Protein AF-A0A806T454-F1 (afdb_monomer)

Radius of gyration: 27.37 Å; Cα contacts (8 Å, |Δi|>4): 82; chains: 1; bounding box: 56×27×70 Å

Mean predicted aligned error: 12.12 Å

Solvent-accessible surface area (backbone atoms only — not comparable to full-atom values): 8550 Å² total; per-residue (Å²): 132,81,77,80,77,39,77,66,51,51,33,28,52,44,49,49,44,27,72,76,70,67,45,84,64,53,71,70,38,51,54,47,33,73,76,74,44,83,68,61,53,71,60,51,53,53,52,51,52,54,50,53,56,47,49,56,49,47,52,53,49,52,51,51,46,53,54,50,51,50,50,51,52,22,52,53,40,48,52,49,48,29,65,74,68,74,41,57,67,71,59,51,48,50,51,50,23,55,54,42,71,74,41,55,77,69,52,33,53,56,48,49,51,49,41,31,73,75,45,46,48,51,68,71,57,48,24,65,36,70,74,43,91,68,72,62,74,87,72,52,73,99,79,62,87,76,72,132

Organism: NCBI:txid1381124

Foldseek 3Di:
DPPLDDLLNLLLVQLVCCVPPVDDHDPSSVVVCVVPNRDDNVVSVVVVVVVVVVVVVVVVVVVVVVVVVLVVQLVVLLVVCCVVVVDDSVVVLVVLLVVLVPDDPVRNLVSLVCCCPVRVDDQVSSCSSPVHRDDVVSNPDPPDPPPD

pLDDT: mean 81.79, std 14.03, range [31.16, 96.31]

Sequence (148 aa):
MANLLTSYLLAAIDWDEYKRNGRELSPSTVDWIKQNGKPNIEFELKVLQKAVEREEKLERLESKRKVQDLKIAFERKQAKLIRQRKKSWIVLMREFRNKYASLDPGGQEAYLHMLRDKYSFPLKSLESVAGKKLNGEDYENDQTEVLP

Secondary structure (DSSP, 8-state):
------HHHHHHHHHHHHHHH-PPPPHHHHHHHHHH-S--HHHHHHHHHHHHHHHHHHHHHHHHHHHHHHHHHHHHHHHHHHHHHT--HHHHHHHHHHHHHTS-HHHHHHHHHHHHHHH---HHHHHHHHTS---SGGGS-S------

Structure (mmCIF, N/CA/C/O backbone):
data_AF-A0A806T454-F1
#
_entry.id   AF-A0A806T454-F1
#
loop_
_atom_site.group_PDB
_atom_site.id
_atom_site.type_symbol
_atom_site.label_atom_id
_atom_site.label_alt_id
_atom_site.label_comp_id
_atom_site.label_asym_id
_atom_site.label_entity_id
_atom_site.label_seq_id
_atom_site.pdbx_PDB_ins_code
_atom_site.Cartn_x
_atom_site.Cartn_y
_atom_site.Cartn_z
_atom_site.occupancy
_atom_site.B_iso_or_equiv
_atom_site.auth_seq_id
_atom_site.auth_comp_id
_atom_site.auth_asym_id
_atom_site.auth_atom_id
_atom_site.pdbx_PDB_model_num
ATOM 1 N N . MET A 1 1 ? -18.683 2.282 10.153 1.00 38.00 1 MET A N 1
ATOM 2 C CA . MET A 1 1 ? -18.259 2.322 11.567 1.00 38.00 1 MET A CA 1
ATOM 3 C C . MET A 1 1 ? -19.334 1.652 12.398 1.00 38.00 1 MET A C 1
ATOM 5 O O . MET A 1 1 ? -20.479 2.086 12.340 1.00 38.00 1 MET A O 1
ATOM 9 N N . ALA A 1 2 ? -19.012 0.549 13.075 1.00 47.47 2 ALA A N 1
ATOM 10 C CA . ALA A 1 2 ? -19.932 -0.042 14.040 1.00 47.47 2 ALA A CA 1
ATOM 11 C C . ALA A 1 2 ? -19.980 0.880 15.264 1.00 47.47 2 ALA A C 1
ATOM 13 O O . ALA A 1 2 ? -18.937 1.307 15.751 1.00 47.47 2 ALA A O 1
ATOM 14 N N . ASN A 1 3 ? -21.176 1.237 15.725 1.00 50.94 3 ASN A N 1
ATOM 15 C CA . ASN A 1 3 ? -21.320 2.083 16.901 1.00 50.94 3 ASN A CA 1
ATOM 16 C C . ASN A 1 3 ? -20.938 1.248 18.136 1.00 50.94 3 ASN A C 1
ATOM 18 O O . ASN A 1 3 ? -21.724 0.422 18.596 1.00 50.94 3 ASN A O 1
ATOM 22 N N . LEU A 1 4 ? -19.696 1.397 18.608 1.00 55.03 4 LEU A N 1
ATOM 23 C CA . LEU A 1 4 ? -19.130 0.612 19.716 1.00 55.03 4 LEU A CA 1
ATOM 24 C C . LEU A 1 4 ? -19.815 0.919 21.060 1.00 55.03 4 LEU A C 1
ATOM 26 O O . LEU A 1 4 ? -19.790 0.093 21.969 1.00 55.03 4 LEU A O 1
ATOM 30 N N . LEU A 1 5 ? -20.478 2.074 21.175 1.00 62.28 5 LEU A N 1
ATOM 31 C CA . LEU A 1 5 ? -21.260 2.479 22.345 1.00 62.28 5 LEU A CA 1
ATOM 32 C C . LEU A 1 5 ? -22.691 1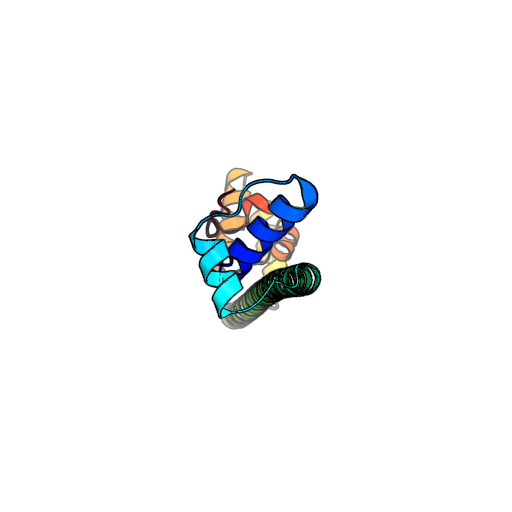.944 22.251 1.00 62.28 5 LEU A C 1
ATOM 34 O O . LEU A 1 5 ? -23.644 2.670 21.971 1.00 62.28 5 LEU A O 1
ATOM 38 N N . THR A 1 6 ? -22.844 0.641 22.474 1.00 71.56 6 THR A N 1
ATOM 39 C CA . THR A 1 6 ? -24.175 0.053 22.664 1.00 71.56 6 THR A CA 1
ATOM 40 C C . THR A 1 6 ? -24.789 0.539 23.980 1.00 71.56 6 THR A C 1
ATOM 42 O O . THR A 1 6 ? -24.077 0.900 24.917 1.00 71.56 6 THR A O 1
ATOM 45 N N . SER A 1 7 ? -26.121 0.512 24.085 1.00 70.69 7 SER A N 1
ATOM 46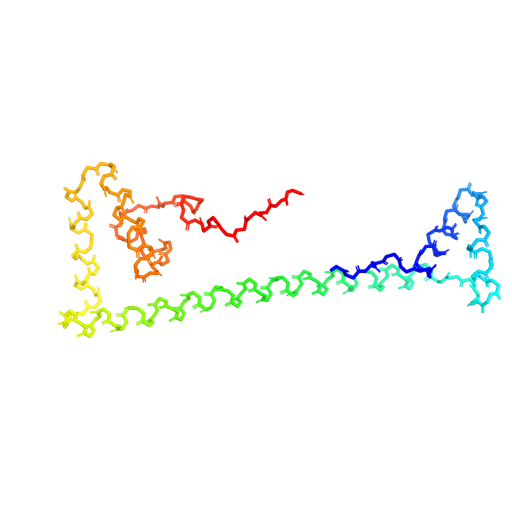 C CA . SER A 1 7 ? -26.855 0.871 25.312 1.00 70.69 7 SER A CA 1
ATOM 47 C C . SER A 1 7 ? -26.358 0.096 26.540 1.00 70.69 7 SER A C 1
ATOM 49 O O . SER A 1 7 ? -26.321 0.628 27.644 1.00 70.69 7 SER A O 1
ATOM 51 N N . TYR A 1 8 ? -25.918 -1.145 26.322 1.00 73.75 8 TYR A N 1
ATOM 52 C CA . TYR A 1 8 ? -25.298 -2.002 27.329 1.00 73.75 8 TYR A CA 1
ATOM 53 C C . TYR A 1 8 ? -23.948 -1.439 27.806 1.00 73.75 8 TYR A C 1
ATOM 55 O O . TYR A 1 8 ? -23.674 -1.377 29.002 1.00 73.75 8 TYR A O 1
ATOM 63 N N . LEU A 1 9 ? -23.090 -1.022 26.873 1.00 75.56 9 LEU A N 1
ATOM 64 C CA . LEU A 1 9 ? -21.737 -0.544 27.161 1.00 75.56 9 LEU A CA 1
ATOM 65 C C . LEU A 1 9 ? -21.750 0.810 27.879 1.00 75.56 9 LEU A C 1
ATOM 67 O O . LEU A 1 9 ? -20.961 1.033 28.793 1.00 75.56 9 LEU A O 1
ATOM 71 N N . LEU A 1 10 ? -22.713 1.665 27.529 1.00 78.81 10 LEU A N 1
ATO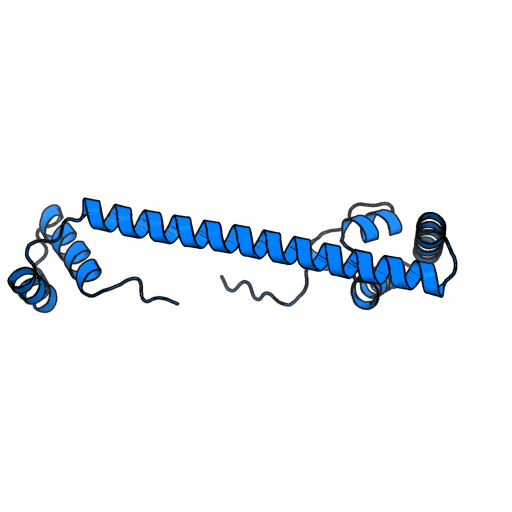M 72 C CA . LEU A 1 10 ? -23.018 2.897 28.259 1.00 78.81 10 LEU A CA 1
ATOM 73 C C . LEU A 1 10 ? -23.450 2.604 29.703 1.00 78.81 10 LEU A C 1
ATOM 75 O O . LEU A 1 10 ? -22.909 3.196 30.633 1.00 78.81 10 LEU A O 1
ATOM 79 N N . ALA A 1 11 ? -24.341 1.628 29.907 1.00 82.31 11 ALA A N 1
ATOM 80 C CA . ALA A 1 11 ? -24.754 1.211 31.245 1.00 82.31 11 ALA A CA 1
ATOM 81 C C . ALA A 1 11 ? -23.596 0.611 32.067 1.00 82.31 11 ALA A C 1
ATOM 83 O O . ALA A 1 11 ? -23.545 0.794 33.283 1.00 82.31 11 ALA A O 1
ATOM 84 N N . ALA A 1 12 ? -22.650 -0.083 31.423 1.00 83.12 12 ALA A N 1
ATOM 85 C CA . ALA A 1 12 ? -21.447 -0.605 32.071 1.00 83.12 12 ALA A CA 1
ATOM 86 C C . ALA A 1 12 ? -20.478 0.507 32.512 1.00 83.12 12 ALA A C 1
ATOM 88 O O . ALA A 1 12 ? -19.942 0.423 33.617 1.00 83.12 12 ALA A O 1
ATOM 89 N N . ILE A 1 13 ? -20.289 1.547 31.690 1.00 82.38 13 ILE A N 1
ATOM 90 C CA . ILE A 1 13 ? -19.468 2.725 32.021 1.00 82.38 13 ILE A CA 1
ATOM 91 C C . ILE A 1 13 ? -20.090 3.502 33.187 1.00 82.38 13 ILE A C 1
ATOM 93 O O . ILE A 1 13 ? -19.418 3.731 34.192 1.00 82.38 13 ILE A O 1
ATOM 97 N N . ASP A 1 14 ? -21.383 3.829 33.100 1.00 85.00 14 ASP A N 1
ATOM 98 C CA . ASP A 1 14 ? -22.116 4.526 34.165 1.00 85.00 14 ASP A CA 1
ATOM 99 C C . ASP A 1 14 ? -22.070 3.735 35.487 1.00 85.00 14 ASP A C 1
ATOM 101 O O . ASP A 1 14 ? -21.875 4.301 36.564 1.00 85.00 14 ASP A O 1
ATOM 105 N N . TRP A 1 15 ? -22.212 2.405 35.424 1.00 85.25 15 TRP A N 1
ATOM 106 C CA . TRP A 1 15 ? -22.134 1.534 36.599 1.00 85.25 15 TRP A CA 1
ATOM 107 C C . TRP A 1 15 ? -20.735 1.493 37.232 1.00 85.25 15 TRP A C 1
ATOM 109 O O . TRP A 1 15 ? -20.627 1.471 38.462 1.00 85.25 15 TRP A O 1
ATOM 119 N N . ASP A 1 16 ? -19.668 1.500 36.428 1.00 84.56 16 ASP A N 1
ATOM 120 C CA . ASP A 1 16 ? -18.285 1.592 36.917 1.00 84.56 16 ASP A CA 1
ATOM 121 C C . ASP A 1 16 ? -18.010 2.963 37.559 1.00 84.56 16 ASP A C 1
ATOM 123 O O . ASP A 1 16 ? -17.435 3.027 38.648 1.00 84.56 16 ASP A O 1
ATOM 127 N N . GLU A 1 17 ? -18.494 4.057 36.957 1.00 84.31 17 GLU A N 1
ATOM 128 C CA . GLU A 1 17 ? -18.386 5.403 37.533 1.00 84.31 17 GLU A CA 1
ATOM 129 C C . GLU A 1 17 ? -19.143 5.529 38.860 1.00 84.31 17 GLU A C 1
ATOM 131 O O . GLU A 1 17 ? -18.600 6.071 39.827 1.00 84.31 17 GLU A O 1
ATOM 136 N N . TYR A 1 18 ? -20.360 4.988 38.948 1.00 85.81 18 TYR A N 1
ATOM 137 C CA . TYR A 1 18 ? -21.111 4.926 40.204 1.00 85.81 18 TYR A CA 1
ATOM 138 C C . TYR A 1 18 ? -20.346 4.137 41.273 1.00 85.81 18 TYR A C 1
ATOM 140 O O . TYR A 1 18 ? -20.220 4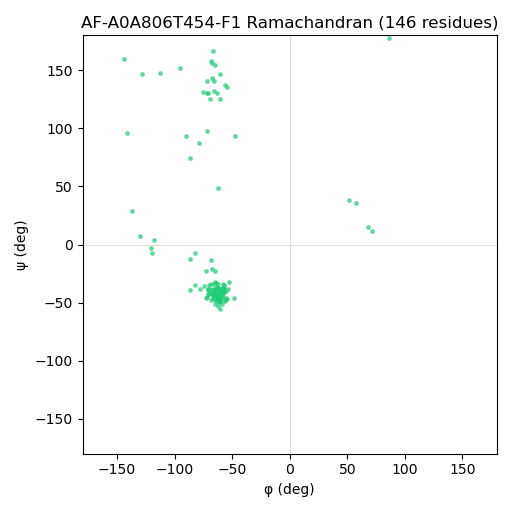.586 42.411 1.00 85.81 18 TYR A O 1
ATOM 148 N N . LYS A 1 19 ? -19.772 2.983 40.910 1.00 85.81 19 LYS A N 1
ATOM 149 C CA . LYS A 1 19 ? -18.991 2.131 41.822 1.00 85.81 19 LYS A CA 1
ATOM 150 C C . LYS A 1 19 ? -17.726 2.805 42.352 1.00 85.81 19 LYS A C 1
ATOM 152 O O . LYS A 1 19 ? -17.400 2.615 43.521 1.00 85.81 19 LYS A O 1
ATOM 157 N N . ARG A 1 20 ? -16.997 3.531 41.502 1.00 84.19 20 ARG A N 1
ATOM 158 C CA . ARG A 1 20 ? -15.700 4.137 41.852 1.00 84.19 20 ARG A CA 1
ATOM 159 C C . ARG A 1 20 ? -15.838 5.509 42.494 1.00 84.19 20 ARG A C 1
ATOM 161 O O . ARG A 1 20 ? -15.105 5.817 43.426 1.00 84.19 20 ARG A O 1
ATOM 168 N N . ASN A 1 21 ? -16.772 6.313 41.992 1.00 87.38 21 ASN A N 1
ATOM 169 C CA . ASN A 1 21 ? -16.852 7.742 42.287 1.00 87.38 21 ASN A CA 1
ATOM 170 C C . ASN A 1 21 ? -18.182 8.147 42.939 1.00 87.38 21 ASN A C 1
ATOM 172 O O . ASN A 1 21 ? -18.360 9.319 43.259 1.00 87.38 21 ASN A O 1
ATOM 176 N N . GLY A 1 22 ? -19.131 7.219 43.114 1.00 84.69 22 GLY A N 1
ATOM 177 C CA . GLY A 1 22 ? -20.437 7.502 43.717 1.00 84.69 22 GLY A CA 1
ATOM 178 C C . GLY A 1 22 ? -21.346 8.398 42.871 1.00 84.69 22 GLY A C 1
ATOM 179 O O . GLY A 1 22 ? -22.315 8.938 43.397 1.00 84.69 22 GLY A O 1
ATOM 180 N N . ARG A 1 23 ? -21.040 8.586 41.580 1.00 84.50 23 ARG A N 1
ATOM 181 C CA . ARG A 1 23 ? -21.849 9.404 40.663 1.00 84.50 23 ARG A CA 1
ATOM 182 C C . ARG A 1 23 ? -23.220 8.790 40.431 1.00 84.50 23 ARG A C 1
ATOM 184 O O . ARG A 1 23 ? -23.298 7.615 40.100 1.00 84.50 23 ARG A O 1
ATOM 191 N N . GLU A 1 24 ? -24.279 9.589 40.541 1.00 88.06 24 GLU A N 1
ATOM 192 C CA . GLU A 1 24 ? -25.635 9.126 40.237 1.00 88.06 24 GLU A CA 1
ATOM 193 C C . GLU A 1 24 ? -25.740 8.536 38.827 1.00 88.06 24 GLU A C 1
ATOM 195 O O . GLU A 1 24 ? -25.235 9.094 37.852 1.00 88.06 24 GLU A O 1
ATOM 200 N N . LEU A 1 25 ? -26.421 7.394 38.740 1.00 86.94 25 LEU A N 1
ATOM 201 C CA . LEU A 1 25 ? -26.684 6.714 37.479 1.00 86.94 25 LEU A CA 1
ATOM 202 C C . LEU A 1 25 ? -27.725 7.486 36.674 1.00 86.94 25 LEU A C 1
ATOM 204 O O . LEU A 1 25 ? -28.736 7.936 37.217 1.00 86.94 25 LEU A O 1
ATOM 208 N N . SER A 1 26 ? -27.522 7.559 35.360 1.00 86.44 26 SER A N 1
ATOM 209 C CA . SER A 1 26 ? -28.527 8.119 34.461 1.00 86.44 26 SER A CA 1
ATOM 210 C C . SER A 1 26 ? -29.839 7.309 34.524 1.00 86.44 26 SER A C 1
ATOM 212 O O . SER A 1 26 ? -29.797 6.082 34.686 1.00 86.44 26 SER A O 1
ATOM 214 N N . PRO A 1 27 ? -31.020 7.942 34.354 1.00 86.50 27 PRO A N 1
ATOM 215 C CA . PRO A 1 27 ? -32.303 7.232 34.344 1.00 86.50 27 PRO A CA 1
ATOM 216 C C . PRO A 1 27 ? -32.342 6.082 33.328 1.00 86.50 27 PRO A C 1
ATOM 218 O O . PRO A 1 27 ? -32.823 4.994 33.636 1.00 86.50 27 PRO A O 1
ATOM 221 N N . SER A 1 28 ? -31.735 6.284 32.155 1.00 83.88 28 SER A N 1
ATOM 222 C CA . SER A 1 28 ? -31.572 5.256 31.124 1.00 83.88 28 SER A CA 1
ATOM 223 C C . SER A 1 28 ? -30.766 4.049 31.603 1.00 83.88 28 SER A C 1
ATOM 225 O O . SER A 1 28 ? -31.148 2.914 31.325 1.00 83.88 28 SER A O 1
ATOM 227 N N . THR A 1 29 ? -29.680 4.266 32.347 1.00 84.19 29 THR A N 1
ATOM 228 C CA . THR A 1 29 ? -28.862 3.181 32.904 1.00 84.19 29 THR A CA 1
ATOM 229 C C . THR A 1 29 ? -29.597 2.451 34.024 1.00 84.19 29 THR A C 1
ATOM 231 O O . THR A 1 29 ? -29.534 1.225 34.107 1.00 84.19 29 THR A O 1
ATOM 234 N N . VAL A 1 30 ? -30.350 3.172 34.859 1.00 86.56 30 VAL A N 1
ATOM 235 C CA . VAL A 1 30 ? -31.184 2.567 35.909 1.00 86.56 30 VAL A CA 1
ATOM 236 C C . VAL A 1 30 ? -32.246 1.649 35.307 1.00 86.56 30 VAL A C 1
ATOM 238 O O . VAL A 1 30 ? -32.394 0.507 35.749 1.00 86.56 30 VAL A O 1
ATOM 241 N N . ASP A 1 31 ? -32.972 2.120 34.297 1.00 88.56 31 ASP A N 1
ATOM 242 C CA . ASP A 1 31 ? -34.009 1.330 33.631 1.00 88.56 31 ASP A CA 1
ATOM 243 C C . ASP A 1 31 ? -33.417 0.125 32.900 1.00 88.56 31 ASP A C 1
ATOM 245 O O . ASP A 1 31 ? -33.961 -0.980 32.972 1.00 88.56 31 ASP A O 1
ATOM 249 N N . TRP A 1 32 ? -32.247 0.300 32.289 1.00 86.06 32 TRP A N 1
ATOM 250 C CA . TRP A 1 32 ? -31.523 -0.789 31.655 1.00 86.06 32 TRP A CA 1
ATOM 251 C C . TRP A 1 32 ? -31.088 -1.868 32.664 1.00 86.06 32 TRP A C 1
ATOM 253 O O . TRP A 1 32 ? -31.335 -3.054 32.427 1.00 86.06 32 TRP A O 1
ATOM 263 N N . ILE A 1 33 ? -30.525 -1.482 33.820 1.00 86.31 33 ILE A N 1
ATOM 264 C CA . ILE A 1 33 ? -30.123 -2.409 34.898 1.00 86.31 33 ILE A CA 1
ATOM 265 C C . ILE A 1 33 ? -31.333 -3.147 35.478 1.00 86.31 33 ILE A C 1
ATOM 267 O O . ILE A 1 33 ? -31.235 -4.331 35.796 1.00 86.31 33 ILE A O 1
ATOM 271 N N . LYS A 1 34 ? -32.487 -2.484 35.614 1.00 89.06 34 LYS A N 1
ATOM 272 C CA . LYS A 1 34 ? -33.721 -3.141 36.076 1.00 89.06 34 LYS A CA 1
ATOM 273 C C . LYS A 1 34 ? -34.174 -4.246 35.125 1.00 89.06 34 LYS A C 1
ATOM 275 O O . LYS A 1 34 ? -34.677 -5.265 35.585 1.00 89.06 34 LYS A O 1
ATOM 280 N N . GLN A 1 35 ? -34.005 -4.042 33.821 1.00 87.00 35 GLN A N 1
ATOM 281 C CA . GLN A 1 35 ? -34.430 -4.996 32.796 1.00 87.00 35 GLN A CA 1
ATOM 282 C C . GLN A 1 35 ? -33.418 -6.129 32.573 1.00 87.00 35 GLN A C 1
ATOM 284 O O . GLN A 1 35 ? -33.824 -7.253 32.297 1.00 87.00 35 GLN A O 1
ATOM 289 N N . ASN A 1 36 ? -32.116 -5.849 32.694 1.00 85.00 36 ASN A N 1
ATOM 290 C CA . ASN A 1 36 ? -31.046 -6.756 32.249 1.00 85.00 36 ASN A CA 1
ATOM 291 C C . ASN A 1 36 ? -30.102 -7.216 33.374 1.00 85.00 36 ASN A C 1
ATOM 293 O O . ASN A 1 36 ? -29.269 -8.096 33.164 1.00 85.00 36 ASN A O 1
ATOM 297 N N . GLY A 1 37 ? -30.228 -6.652 34.577 1.00 85.00 37 GLY A N 1
ATOM 298 C CA . GLY A 1 37 ? -29.313 -6.883 35.693 1.00 85.00 37 GLY A CA 1
ATOM 299 C C . GLY A 1 37 ? -28.086 -5.963 35.678 1.00 85.00 37 GLY A C 1
ATOM 300 O O . GLY A 1 37 ? -27.900 -5.127 34.797 1.00 85.00 37 GLY A O 1
ATOM 301 N N . LYS A 1 38 ? -27.238 -6.091 36.708 1.00 86.56 38 LYS A N 1
ATOM 302 C CA . LYS A 1 38 ? -26.006 -5.295 36.836 1.00 86.56 38 LYS A CA 1
ATOM 303 C C . LYS A 1 38 ? -24.976 -5.750 35.791 1.00 86.56 38 LYS A C 1
ATOM 305 O O . LYS A 1 38 ? -24.692 -6.948 35.741 1.00 86.56 38 LYS A O 1
ATOM 310 N N . PRO A 1 39 ? -24.375 -4.832 35.018 1.00 81.56 39 PRO A N 1
ATOM 311 C CA . PRO A 1 39 ? -23.410 -5.196 33.988 1.00 81.56 39 PRO A CA 1
ATOM 312 C C . PRO A 1 39 ? -22.114 -5.754 34.596 1.00 81.56 39 PRO A C 1
ATOM 314 O O . PRO A 1 39 ? -21.635 -5.283 35.633 1.00 81.56 39 PRO A O 1
ATOM 317 N N . ASN A 1 40 ? -21.529 -6.754 33.929 1.00 82.44 40 ASN A N 1
ATOM 318 C CA . ASN A 1 40 ? -20.210 -7.292 34.268 1.00 82.44 40 ASN A CA 1
ATOM 319 C C . ASN A 1 40 ? -19.118 -6.534 33.499 1.00 82.44 40 ASN A C 1
ATOM 321 O O . ASN A 1 40 ? -18.773 -6.885 32.373 1.00 82.44 40 ASN A O 1
ATOM 325 N N . ILE A 1 41 ? -18.565 -5.504 34.136 1.00 75.75 41 ILE A N 1
ATOM 326 C CA . ILE A 1 41 ? -17.595 -4.579 33.533 1.00 75.75 41 ILE A CA 1
ATOM 327 C C . ILE A 1 41 ? -16.336 -5.302 33.017 1.00 75.75 41 ILE A C 1
ATOM 329 O O . ILE A 1 41 ? -15.838 -4.971 31.942 1.00 75.75 41 ILE A O 1
ATOM 333 N N . GLU A 1 42 ? -15.833 -6.317 33.730 1.00 75.94 42 GLU A N 1
ATOM 334 C CA . GLU A 1 42 ? -14.643 -7.077 33.309 1.00 75.94 42 GLU A CA 1
ATOM 335 C C . GLU A 1 42 ? -14.886 -7.859 32.015 1.00 75.94 42 GLU A C 1
ATOM 337 O O . GLU A 1 42 ? -14.017 -7.933 31.141 1.00 75.94 42 GLU A O 1
ATOM 342 N N . PHE A 1 43 ? -16.080 -8.438 31.881 1.00 76.94 43 PHE A N 1
ATOM 343 C CA . PHE A 1 43 ? -16.472 -9.139 30.666 1.00 76.94 43 PHE A CA 1
ATOM 344 C C . PHE A 1 43 ? -16.574 -8.170 29.479 1.00 76.94 43 PHE A C 1
ATOM 346 O O . PHE A 1 43 ? -16.030 -8.467 28.415 1.00 76.94 43 PHE A O 1
ATOM 353 N N . GLU A 1 44 ? -17.174 -6.993 29.669 1.00 71.69 44 GLU A N 1
ATOM 354 C CA . GLU A 1 44 ? -17.322 -5.995 28.599 1.00 71.69 44 GLU A CA 1
ATOM 355 C C . GLU A 1 44 ? -15.988 -5.416 28.130 1.00 71.69 44 GLU A C 1
ATOM 357 O O . GLU A 1 44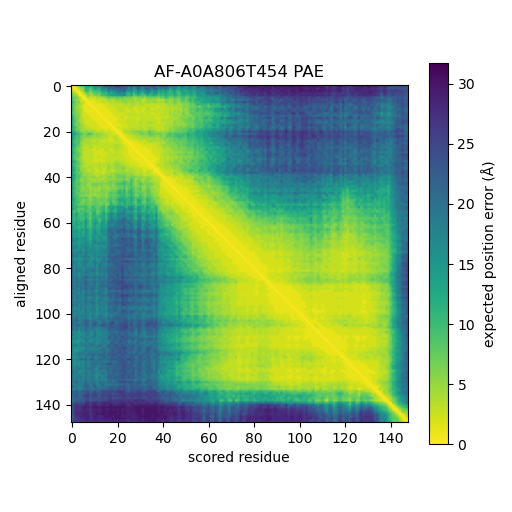 ? -15.738 -5.317 26.926 1.00 71.69 44 GLU A O 1
ATOM 362 N N . LEU A 1 45 ? -15.081 -5.110 29.062 1.00 76.06 45 LEU A N 1
ATOM 363 C CA . LEU A 1 45 ? -13.723 -4.682 28.722 1.00 76.06 45 LEU A CA 1
ATOM 364 C C . LEU A 1 45 ? -13.013 -5.730 27.858 1.00 76.06 45 LEU A C 1
ATOM 366 O O . LEU A 1 45 ? -12.361 -5.388 26.872 1.00 76.06 45 LEU A O 1
ATOM 370 N N . LYS A 1 46 ? -13.190 -7.018 28.172 1.00 79.94 46 LYS A N 1
ATOM 371 C CA . LYS A 1 46 ? -12.617 -8.119 27.390 1.00 79.94 46 LYS A CA 1
ATOM 372 C C . LYS A 1 46 ? -13.248 -8.250 26.000 1.00 79.94 46 LYS A C 1
ATOM 374 O O . LYS A 1 46 ? -12.559 -8.639 25.055 1.00 79.94 46 LYS A O 1
ATOM 379 N N . VAL A 1 47 ? -14.542 -7.957 25.853 1.00 78.38 47 VAL A N 1
ATOM 380 C CA . VAL A 1 47 ? -15.225 -7.927 24.547 1.00 78.38 47 VAL A CA 1
ATOM 381 C C . VAL A 1 47 ? -14.685 -6.784 23.687 1.00 78.38 47 VAL A C 1
ATOM 383 O O . VAL A 1 47 ? -14.340 -7.025 22.530 1.00 78.38 47 VAL A O 1
ATOM 386 N N . LEU A 1 48 ? -14.534 -5.585 24.257 1.00 76.31 48 LEU A N 1
ATOM 387 C CA . LEU A 1 48 ? -13.941 -4.434 23.572 1.00 76.31 48 LEU A CA 1
ATOM 388 C C . LEU A 1 48 ? -12.494 -4.692 23.147 1.00 76.31 48 LEU A C 1
ATOM 390 O O . LEU A 1 48 ? -12.161 -4.482 21.986 1.00 76.31 48 LEU A O 1
ATOM 394 N N . GLN A 1 49 ? -11.654 -5.213 24.046 1.00 77.38 49 GLN A N 1
ATOM 395 C CA . GLN A 1 49 ? -10.269 -5.576 23.726 1.00 77.38 49 GLN A CA 1
ATOM 396 C C . GLN A 1 49 ? -10.208 -6.538 22.537 1.00 77.38 49 GLN A C 1
ATOM 398 O O . GLN A 1 49 ? -9.487 -6.296 21.575 1.00 77.38 49 GLN A O 1
ATOM 403 N N . LYS A 1 50 ? -11.037 -7.588 22.546 1.00 81.88 50 LYS A N 1
ATOM 404 C CA . LYS A 1 50 ? -11.113 -8.535 21.426 1.00 81.88 50 LYS A CA 1
ATOM 405 C C . LYS A 1 50 ? -11.632 -7.905 20.135 1.00 81.88 50 LYS A C 1
ATOM 407 O O . LYS A 1 50 ? -11.270 -8.381 19.060 1.00 81.88 50 LYS A O 1
ATOM 412 N N . ALA A 1 51 ? -12.520 -6.915 20.211 1.00 76.25 51 ALA A N 1
ATOM 413 C CA . ALA A 1 51 ? -13.008 -6.198 19.037 1.00 76.25 51 ALA A CA 1
ATOM 414 C C . ALA A 1 51 ? -11.888 -5.349 18.415 1.00 76.25 51 ALA A C 1
ATOM 416 O O . ALA A 1 51 ? -11.629 -5.495 17.224 1.00 76.25 51 ALA A O 1
ATOM 417 N N . VAL A 1 52 ? -11.158 -4.585 19.233 1.00 77.50 52 VAL A N 1
ATOM 418 C CA . VAL A 1 52 ? -9.993 -3.795 18.800 1.00 77.50 52 VAL A CA 1
ATOM 419 C C . VAL A 1 52 ? -8.903 -4.696 18.214 1.00 77.50 52 VAL A C 1
ATOM 421 O O . VAL A 1 52 ? -8.460 -4.480 17.091 1.00 77.50 52 VAL A O 1
ATOM 424 N N . GLU A 1 53 ? -8.537 -5.784 18.900 1.00 81.00 53 GLU A N 1
ATOM 425 C CA . GLU A 1 53 ? -7.562 -6.762 18.390 1.00 81.00 53 GLU A CA 1
ATOM 426 C C . GLU A 1 53 ? -7.976 -7.353 17.031 1.00 81.00 53 GLU A C 1
ATOM 428 O O . GLU A 1 53 ? -7.133 -7.647 16.177 1.00 81.00 53 GLU A O 1
ATOM 433 N N . ARG A 1 54 ? -9.281 -7.569 16.819 1.00 78.00 54 ARG A N 1
ATOM 434 C CA . ARG A 1 54 ? -9.814 -8.045 15.537 1.00 78.00 54 ARG A CA 1
ATOM 435 C C . ARG A 1 54 ? -9.715 -6.977 14.458 1.00 78.00 54 ARG A C 1
ATOM 437 O O . ARG A 1 54 ? -9.335 -7.335 13.347 1.00 78.00 54 ARG A O 1
ATOM 444 N N . GLU A 1 55 ? -10.038 -5.725 14.762 1.00 78.00 55 GLU A N 1
ATOM 445 C CA . GLU A 1 55 ? -9.910 -4.607 13.823 1.00 78.00 55 GLU A CA 1
ATOM 446 C C . GLU A 1 55 ? -8.454 -4.402 13.401 1.00 78.00 55 GLU A C 1
ATOM 448 O O . GLU A 1 55 ? -8.168 -4.446 12.206 1.00 78.00 55 GLU A O 1
ATOM 453 N N . GLU A 1 56 ? -7.510 -4.348 14.345 1.00 81.31 56 GLU A N 1
ATOM 454 C CA . GLU A 1 56 ? -6.077 -4.269 14.027 1.00 81.31 56 GLU A CA 1
ATOM 455 C C . GLU A 1 56 ? -5.616 -5.452 13.164 1.00 81.31 56 GLU A C 1
ATOM 457 O O . GLU A 1 56 ? -4.820 -5.322 12.228 1.00 81.31 56 GLU A O 1
ATOM 462 N N . LYS A 1 57 ? -6.099 -6.662 13.473 1.00 82.56 57 LYS A N 1
ATOM 463 C CA . LYS A 1 57 ? -5.769 -7.853 12.687 1.00 82.56 57 LYS A CA 1
ATOM 464 C C . LYS A 1 57 ? -6.342 -7.767 11.273 1.00 82.56 57 LYS A C 1
ATOM 466 O O . LYS A 1 57 ? -5.659 -8.193 10.340 1.00 82.56 57 LYS A O 1
ATOM 471 N N . LEU A 1 58 ? -7.561 -7.254 11.110 1.00 80.56 58 LEU A N 1
ATOM 472 C CA . LEU A 1 58 ? -8.181 -7.028 9.805 1.00 80.56 58 LEU A CA 1
ATOM 473 C C . LEU A 1 58 ? -7.393 -5.991 9.007 1.00 80.56 58 LEU A C 1
ATOM 475 O O . LEU A 1 58 ? -7.005 -6.287 7.881 1.00 80.56 58 LEU A O 1
ATOM 479 N N . GLU A 1 59 ? -7.044 -4.859 9.608 1.00 78.31 59 GLU A N 1
ATOM 480 C CA . GLU A 1 59 ? -6.239 -3.812 8.975 1.00 78.31 59 GLU A CA 1
ATOM 481 C C . GLU A 1 59 ? -4.876 -4.347 8.501 1.00 78.31 59 GLU A C 1
ATOM 483 O O . GLU A 1 59 ? -4.456 -4.133 7.357 1.00 78.31 59 GLU A O 1
ATOM 488 N N . ARG A 1 60 ? -4.196 -5.144 9.337 1.00 81.25 60 ARG A N 1
ATOM 489 C CA . ARG A 1 60 ? -2.942 -5.819 8.957 1.00 81.25 60 ARG A CA 1
ATOM 490 C C . ARG A 1 60 ? -3.137 -6.789 7.791 1.00 81.25 60 ARG A C 1
ATOM 492 O O . ARG A 1 60 ? -2.245 -6.920 6.949 1.00 81.25 60 ARG A O 1
ATOM 499 N N . LEU A 1 61 ? -4.255 -7.512 7.744 1.00 81.44 61 LEU A N 1
ATOM 500 C CA . LEU A 1 61 ? -4.563 -8.444 6.655 1.00 81.44 61 LEU A CA 1
ATOM 501 C C . LEU A 1 61 ? -4.899 -7.709 5.357 1.00 81.44 61 LEU A C 1
ATOM 503 O O . LEU A 1 61 ? -4.403 -8.104 4.303 1.00 81.44 61 LEU A O 1
ATOM 507 N N . GLU A 1 62 ? -5.677 -6.634 5.422 1.00 81.19 62 GLU A N 1
ATOM 508 C CA . GLU A 1 62 ? -5.976 -5.778 4.274 1.00 81.19 62 GLU A CA 1
ATOM 509 C C . GLU A 1 62 ? -4.710 -5.132 3.719 1.00 81.19 62 GLU A C 1
ATOM 511 O O . GLU A 1 62 ? -4.478 -5.171 2.511 1.00 81.19 62 GLU A O 1
ATOM 516 N N . SER A 1 63 ? -3.832 -4.639 4.592 1.00 75.38 63 SER A N 1
ATOM 517 C CA . SER A 1 63 ? -2.527 -4.098 4.205 1.00 75.38 63 SER A CA 1
ATOM 518 C C . SER A 1 63 ? -1.672 -5.150 3.492 1.00 75.38 63 SER A C 1
ATOM 520 O O . SER A 1 63 ? -1.142 -4.904 2.407 1.00 75.38 63 SER A O 1
ATOM 522 N N . LYS A 1 64 ? -1.595 -6.373 4.038 1.00 80.19 64 LYS A N 1
ATOM 523 C CA . LYS A 1 64 ? -0.909 -7.500 3.381 1.00 80.19 64 LYS A CA 1
ATOM 524 C C . LYS A 1 64 ? -1.523 -7.840 2.024 1.00 80.19 64 LYS A C 1
ATOM 526 O O . LYS A 1 64 ? -0.782 -8.102 1.076 1.00 80.19 64 LYS A O 1
ATOM 531 N N . ARG A 1 65 ? -2.853 -7.818 1.919 1.00 80.44 65 ARG A N 1
ATOM 532 C CA . ARG A 1 65 ? -3.575 -8.079 0.670 1.00 80.44 65 ARG A CA 1
ATOM 533 C C . ARG A 1 65 ? -3.258 -7.022 -0.384 1.00 80.44 65 ARG A C 1
ATOM 535 O O . ARG A 1 65 ? -2.867 -7.387 -1.486 1.00 80.44 65 ARG A O 1
ATOM 542 N N . LYS A 1 66 ? -3.309 -5.735 -0.024 1.00 80.62 66 LYS A N 1
ATOM 543 C CA . LYS A 1 66 ? -2.928 -4.618 -0.907 1.00 80.62 66 LYS A CA 1
ATOM 544 C C . LYS A 1 66 ? -1.499 -4.782 -1.434 1.00 80.62 66 LYS A C 1
ATOM 546 O O . LYS A 1 66 ? -1.266 -4.663 -2.635 1.00 80.62 66 LYS A O 1
ATOM 551 N N . VAL A 1 67 ? -0.543 -5.125 -0.565 1.00 80.06 67 VAL A N 1
ATOM 552 C CA . VAL A 1 67 ? 0.853 -5.391 -0.967 1.00 80.06 67 VAL A CA 1
ATOM 553 C C . VAL A 1 67 ? 0.942 -6.559 -1.956 1.00 80.06 67 VAL A C 1
ATOM 555 O O . VAL A 1 67 ? 1.690 -6.492 -2.935 1.00 80.06 67 VAL A O 1
ATOM 558 N N . GLN A 1 68 ? 0.177 -7.628 -1.730 1.00 78.56 68 GLN A N 1
ATOM 559 C CA . GLN A 1 68 ? 0.144 -8.784 -2.622 1.00 78.56 68 GLN A CA 1
ATOM 560 C C . GLN A 1 68 ? -0.471 -8.446 -3.988 1.00 78.56 68 GLN A C 1
ATOM 562 O O . GLN A 1 68 ? 0.089 -8.831 -5.015 1.00 78.56 68 GLN A O 1
ATOM 567 N N . ASP A 1 69 ? -1.564 -7.688 -4.016 1.00 83.19 69 ASP A N 1
ATOM 568 C CA . ASP A 1 69 ? -2.221 -7.259 -5.253 1.00 83.19 69 ASP A CA 1
ATOM 569 C C . ASP A 1 69 ? -1.304 -6.359 -6.092 1.00 83.19 69 ASP A C 1
ATOM 571 O O . ASP A 1 69 ? -1.179 -6.556 -7.304 1.00 83.19 69 ASP A O 1
ATOM 575 N N . LEU A 1 70 ? -0.575 -5.438 -5.450 1.00 81.25 70 LEU A N 1
ATOM 576 C CA . LEU A 1 70 ? 0.442 -4.612 -6.110 1.00 81.25 70 LEU A CA 1
ATOM 577 C C . LEU A 1 70 ? 1.571 -5.458 -6.705 1.00 81.25 70 LEU A C 1
ATOM 579 O O . LEU A 1 70 ? 1.993 -5.217 -7.839 1.00 81.25 70 LEU A O 1
ATOM 583 N N . LYS A 1 71 ? 2.038 -6.479 -5.978 1.00 83.88 71 LYS A N 1
ATOM 584 C CA . LYS A 1 71 ? 3.052 -7.414 -6.483 1.00 83.88 71 LYS A CA 1
ATOM 585 C C . LY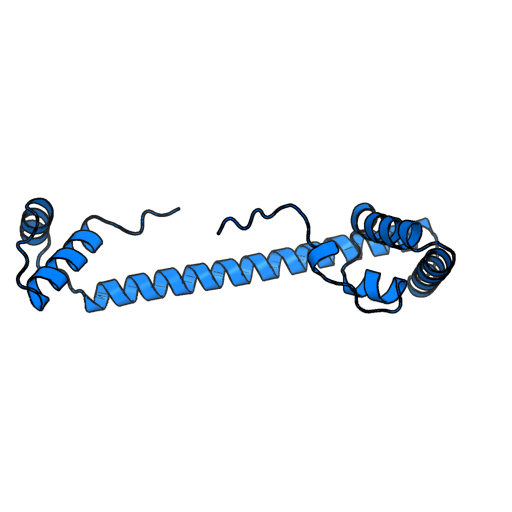S A 1 71 ? 2.553 -8.151 -7.728 1.00 83.88 71 LYS A C 1
ATOM 587 O O . LYS A 1 71 ? 3.257 -8.183 -8.735 1.00 83.88 71 LYS A O 1
ATOM 592 N N . ILE A 1 72 ? 1.333 -8.685 -7.690 1.00 85.31 72 ILE A N 1
ATOM 593 C CA . ILE A 1 72 ? 0.725 -9.392 -8.828 1.00 85.31 72 ILE A CA 1
ATOM 594 C C . ILE A 1 72 ? 0.553 -8.445 -10.024 1.00 85.31 72 ILE A C 1
ATOM 596 O O . ILE A 1 72 ? 0.838 -8.819 -11.166 1.00 85.31 72 ILE A O 1
ATOM 600 N N . ALA A 1 73 ? 0.101 -7.211 -9.790 1.00 85.62 73 ALA A N 1
ATOM 601 C CA . ALA A 1 73 ? -0.042 -6.204 -10.837 1.00 85.62 73 ALA A CA 1
ATOM 602 C C . ALA A 1 73 ? 1.307 -5.884 -11.500 1.00 85.62 73 ALA A C 1
ATOM 604 O O . ALA A 1 73 ? 1.398 -5.864 -12.733 1.00 85.62 73 ALA A O 1
ATOM 605 N N . PHE A 1 74 ? 2.360 -5.709 -10.699 1.00 86.62 74 PHE A N 1
ATOM 606 C CA . PHE A 1 74 ? 3.716 -5.493 -11.188 1.00 86.62 74 PHE A CA 1
ATOM 607 C C . PHE A 1 74 ? 4.233 -6.683 -12.005 1.00 86.62 74 PHE A C 1
ATOM 609 O O . PHE A 1 74 ? 4.680 -6.490 -13.133 1.00 86.62 74 PHE A O 1
ATOM 616 N N . GLU A 1 75 ? 4.097 -7.917 -11.513 1.00 89.62 75 GLU A N 1
ATOM 617 C CA . GLU A 1 75 ? 4.519 -9.128 -12.236 1.00 89.62 75 GLU A CA 1
ATOM 618 C C . GLU A 1 75 ? 3.804 -9.263 -13.591 1.00 89.62 75 GLU A C 1
ATOM 620 O O . GLU A 1 75 ? 4.426 -9.575 -14.612 1.00 89.62 75 GLU A O 1
ATOM 625 N N . ARG A 1 76 ? 2.504 -8.937 -13.650 1.00 89.44 76 ARG A N 1
ATOM 626 C CA . ARG A 1 76 ? 1.739 -8.901 -14.909 1.00 89.44 76 ARG A CA 1
ATOM 627 C C . ARG A 1 76 ? 2.273 -7.842 -15.876 1.00 89.44 76 ARG A C 1
ATOM 629 O O . ARG A 1 76 ? 2.425 -8.119 -17.071 1.00 89.44 76 ARG A O 1
ATOM 636 N N . LYS A 1 77 ? 2.566 -6.630 -15.392 1.00 88.19 77 LYS A N 1
ATOM 637 C CA . LYS A 1 77 ? 3.145 -5.544 -16.207 1.00 88.19 77 LYS A CA 1
ATOM 638 C C . LYS A 1 77 ? 4.549 -5.899 -16.693 1.00 88.19 77 LYS A C 1
ATOM 640 O O . LYS A 1 77 ? 4.846 -5.688 -17.869 1.00 88.19 77 LYS A O 1
ATOM 645 N N . GLN A 1 78 ? 5.367 -6.497 -15.832 1.00 90.75 78 GLN A N 1
ATOM 646 C CA . GLN A 1 78 ? 6.700 -6.999 -16.143 1.00 90.75 78 GLN A CA 1
ATOM 647 C C . GLN A 1 78 ? 6.647 -8.048 -17.260 1.00 90.75 78 GLN A C 1
ATOM 649 O O . GLN A 1 78 ? 7.334 -7.903 -18.272 1.00 90.75 78 GLN A O 1
ATOM 654 N N . ALA A 1 79 ? 5.791 -9.066 -17.135 1.00 90.81 79 ALA A N 1
ATOM 655 C CA . ALA A 1 79 ? 5.626 -10.095 -18.162 1.00 90.81 79 ALA A CA 1
ATOM 656 C C . ALA A 1 79 ? 5.162 -9.500 -19.504 1.00 90.81 79 ALA A C 1
ATOM 658 O O . ALA A 1 79 ? 5.687 -9.851 -20.565 1.00 90.81 79 ALA A O 1
ATOM 659 N N . LYS A 1 80 ? 4.224 -8.541 -19.467 1.00 91.88 80 LYS A N 1
ATOM 660 C CA . LYS A 1 80 ? 3.765 -7.818 -20.663 1.00 91.88 80 LYS A CA 1
ATOM 661 C C . LYS A 1 80 ? 4.907 -7.050 -21.331 1.00 91.88 80 LYS A C 1
ATOM 663 O O . LYS A 1 80 ? 5.060 -7.139 -22.547 1.00 91.88 80 LYS A O 1
ATOM 668 N N . LEU A 1 81 ? 5.722 -6.339 -20.553 1.00 90.56 81 LEU A N 1
ATOM 669 C CA . LEU A 1 81 ? 6.888 -5.596 -21.037 1.00 90.56 81 LEU A CA 1
ATOM 670 C C . LEU A 1 81 ? 7.928 -6.508 -21.691 1.00 90.56 81 LEU A C 1
ATOM 672 O O . LEU A 1 81 ? 8.363 -6.225 -22.807 1.00 90.56 81 LEU A O 1
ATOM 676 N N . ILE A 1 82 ? 8.288 -7.610 -21.027 1.00 92.25 82 ILE A N 1
ATOM 677 C CA . ILE A 1 82 ? 9.231 -8.615 -21.542 1.00 92.25 82 ILE A CA 1
ATOM 678 C C . ILE A 1 82 ? 8.743 -9.146 -22.892 1.00 92.25 82 ILE A C 1
ATOM 680 O O . ILE A 1 82 ? 9.494 -9.147 -23.869 1.00 92.25 82 ILE A O 1
ATOM 684 N N . ARG A 1 83 ? 7.460 -9.521 -22.979 1.00 93.50 83 ARG A N 1
ATOM 685 C CA . ARG A 1 83 ? 6.846 -10.016 -24.217 1.00 93.50 83 ARG A CA 1
ATOM 686 C C . ARG A 1 83 ? 6.843 -8.965 -25.329 1.00 93.50 83 ARG A C 1
ATOM 688 O O . ARG A 1 83 ? 7.187 -9.283 -26.462 1.00 93.50 83 ARG A O 1
ATOM 695 N N . GLN A 1 84 ? 6.458 -7.727 -25.019 1.00 92.69 84 GLN A N 1
ATOM 696 C CA . GLN A 1 84 ? 6.369 -6.641 -26.001 1.00 92.69 84 GLN A CA 1
ATOM 697 C C . GLN A 1 84 ? 7.738 -6.220 -26.535 1.00 92.69 84 GLN A C 1
ATOM 699 O O . GLN A 1 84 ? 7.890 -5.979 -27.729 1.00 92.69 84 GLN A O 1
ATOM 704 N N . ARG A 1 85 ? 8.735 -6.118 -25.654 1.00 91.12 85 ARG A N 1
ATOM 705 C CA . ARG A 1 85 ? 10.082 -5.664 -26.016 1.00 91.12 85 ARG A CA 1
ATOM 706 C C . ARG A 1 85 ? 10.977 -6.792 -26.518 1.00 91.12 85 ARG A C 1
ATOM 708 O O . ARG A 1 85 ? 12.034 -6.488 -27.055 1.00 91.12 85 ARG A O 1
ATOM 715 N N . LYS A 1 86 ? 10.568 -8.057 -26.346 1.00 94.31 86 LYS A N 1
ATOM 716 C CA . LYS A 1 86 ? 11.359 -9.261 -26.656 1.00 94.31 86 LYS A CA 1
ATOM 717 C C . LYS A 1 86 ? 12.757 -9.218 -26.019 1.00 94.31 86 LYS A C 1
ATOM 719 O O . LYS A 1 86 ? 13.743 -9.621 -26.625 1.00 94.31 86 LYS A O 1
ATOM 724 N N . LYS A 1 87 ? 12.839 -8.692 -24.793 1.00 94.00 87 LYS A N 1
ATOM 725 C CA . LYS A 1 87 ? 14.080 -8.523 -24.022 1.00 94.00 87 LYS A CA 1
ATOM 726 C C . LYS A 1 87 ? 13.911 -9.123 -22.637 1.00 94.00 87 LYS A C 1
ATOM 728 O O . LYS A 1 87 ? 12.822 -9.063 -22.066 1.00 94.00 87 LYS A O 1
ATOM 733 N N . SER A 1 88 ? 14.993 -9.666 -22.085 1.00 93.44 88 SER A N 1
ATOM 734 C CA . SER A 1 88 ? 14.995 -10.124 -20.697 1.00 93.44 88 SER A CA 1
ATOM 735 C C . SER A 1 88 ? 14.813 -8.944 -19.742 1.00 93.44 88 SER A C 1
ATOM 737 O O . SER A 1 88 ? 15.163 -7.801 -20.052 1.00 93.44 88 SER A O 1
ATOM 739 N N . TRP A 1 89 ? 14.283 -9.223 -18.550 1.00 91.56 89 TRP A N 1
ATOM 740 C CA . TRP A 1 89 ? 14.060 -8.189 -17.541 1.00 91.56 89 TRP A CA 1
ATOM 741 C C . TRP A 1 89 ? 15.340 -7.438 -17.163 1.00 91.56 89 TRP A C 1
ATOM 743 O O . TRP A 1 89 ? 15.325 -6.221 -17.019 1.00 91.56 89 TRP A O 1
ATOM 753 N N . ILE A 1 90 ? 16.464 -8.152 -17.075 1.00 92.38 90 ILE A N 1
ATOM 754 C CA . ILE A 1 90 ? 17.774 -7.579 -16.738 1.00 92.38 90 ILE A CA 1
ATOM 755 C C . ILE A 1 90 ? 18.204 -6.540 -17.781 1.00 92.38 90 ILE A C 1
ATOM 757 O O . ILE A 1 90 ? 18.695 -5.470 -17.421 1.00 92.38 90 ILE A O 1
ATOM 761 N N . VAL A 1 91 ? 17.994 -6.828 -19.070 1.00 94.62 91 VAL A N 1
ATOM 762 C CA . VAL A 1 91 ? 18.321 -5.890 -20.154 1.00 94.62 91 VAL A CA 1
ATOM 763 C C . VAL A 1 91 ? 17.423 -4.656 -20.081 1.00 94.62 91 VAL A C 1
ATOM 765 O O . VAL A 1 91 ? 17.925 -3.539 -20.166 1.00 94.62 91 VAL A O 1
ATOM 768 N N . LEU A 1 92 ? 16.121 -4.837 -19.838 1.00 93.31 92 LEU A N 1
ATOM 769 C CA . LEU A 1 92 ? 15.188 -3.718 -19.663 1.00 93.31 92 LEU A CA 1
ATOM 770 C C . LEU A 1 92 ? 15.560 -2.837 -18.463 1.00 93.31 92 LEU A C 1
ATOM 772 O O . LEU A 1 92 ? 15.593 -1.618 -18.589 1.00 93.31 92 LEU A O 1
ATOM 776 N N . MET A 1 93 ? 15.911 -3.436 -17.324 1.00 93.50 93 MET A N 1
ATOM 777 C CA . MET A 1 93 ? 16.356 -2.694 -16.140 1.00 93.50 93 MET A CA 1
ATOM 778 C C . MET A 1 93 ? 17.636 -1.896 -16.402 1.00 93.50 93 MET A C 1
ATOM 780 O O . MET A 1 93 ? 17.756 -0.763 -15.938 1.00 93.50 93 MET A O 1
ATOM 784 N N . ARG A 1 94 ? 18.573 -2.445 -17.185 1.00 94.25 94 ARG A N 1
ATOM 785 C CA . ARG A 1 94 ? 19.774 -1.717 -17.614 1.00 94.25 94 ARG A CA 1
ATOM 786 C C . ARG A 1 94 ? 19.421 -0.530 -18.510 1.00 94.25 94 ARG A C 1
ATOM 788 O O . ARG A 1 94 ? 19.957 0.552 -18.309 1.00 94.25 94 ARG A O 1
ATOM 795 N N . GLU A 1 95 ? 18.501 -0.708 -19.455 1.00 95.25 95 GLU A N 1
ATOM 796 C CA . GLU A 1 95 ? 18.014 0.383 -20.310 1.00 95.25 95 GLU A CA 1
ATOM 797 C C . GLU A 1 95 ? 17.338 1.486 -19.493 1.00 95.25 95 GLU A C 1
ATOM 799 O O . GLU A 1 95 ? 17.606 2.666 -19.716 1.00 95.25 95 GLU A O 1
AT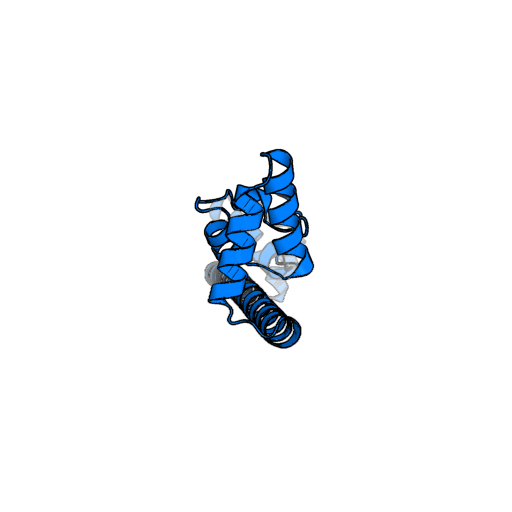OM 804 N N . PHE A 1 96 ? 16.515 1.116 -18.509 1.00 95.19 96 PHE A N 1
ATOM 805 C CA . PHE A 1 96 ? 15.886 2.082 -17.617 1.00 95.19 96 PHE A CA 1
ATOM 806 C C . PHE A 1 96 ? 16.914 2.858 -16.793 1.00 95.19 96 PHE A C 1
ATOM 808 O O . PHE A 1 96 ? 16.809 4.080 -16.727 1.00 95.19 96 PHE A O 1
ATOM 815 N N . ARG A 1 97 ? 17.927 2.183 -16.233 1.00 95.25 97 ARG A N 1
ATOM 816 C CA . ARG A 1 97 ? 19.017 2.830 -15.486 1.00 95.25 97 ARG A CA 1
ATOM 817 C C . ARG A 1 97 ? 19.839 3.772 -16.363 1.00 95.25 97 ARG A C 1
ATOM 819 O O . ARG A 1 97 ? 20.103 4.897 -15.960 1.00 95.25 97 ARG A O 1
ATOM 826 N N . ASN A 1 98 ? 20.208 3.340 -17.567 1.00 96.31 98 ASN A N 1
ATOM 827 C CA . ASN A 1 98 ? 20.979 4.168 -18.495 1.00 96.31 98 ASN A CA 1
ATOM 828 C C . ASN A 1 98 ? 20.198 5.423 -18.897 1.00 96.31 98 ASN A C 1
ATOM 830 O O . ASN A 1 98 ? 20.758 6.515 -18.914 1.00 96.31 98 ASN A O 1
ATOM 834 N N . LYS A 1 99 ? 18.894 5.277 -19.170 1.00 95.44 99 LYS A N 1
ATOM 835 C CA . LYS A 1 99 ? 18.029 6.419 -19.465 1.00 95.44 99 LYS A CA 1
ATOM 836 C C . LYS A 1 99 ? 17.898 7.351 -18.261 1.00 95.44 99 LYS A C 1
ATOM 838 O O . LYS A 1 99 ? 18.036 8.552 -18.438 1.00 95.44 99 LYS A O 1
ATOM 843 N N . TYR A 1 100 ? 17.691 6.818 -17.058 1.00 95.69 100 TYR A N 1
ATOM 844 C CA . TYR A 1 100 ? 17.645 7.621 -15.832 1.00 95.69 100 TYR A CA 1
ATOM 845 C C . TYR A 1 100 ? 18.932 8.443 -15.652 1.00 95.69 100 TYR A C 1
ATOM 847 O O . TYR A 1 100 ? 18.867 9.651 -15.466 1.00 95.69 100 TYR A O 1
ATOM 855 N N . ALA A 1 101 ? 20.100 7.811 -15.800 1.00 94.00 101 ALA A N 1
ATOM 856 C CA . ALA A 1 101 ? 21.396 8.467 -15.631 1.00 94.00 101 ALA A CA 1
ATOM 857 C C . ALA A 1 101 ? 21.687 9.564 -16.672 1.00 94.00 101 ALA A C 1
ATOM 859 O O . ALA A 1 101 ? 22.503 10.441 -16.413 1.00 94.00 101 ALA A O 1
ATOM 860 N N . SER A 1 102 ? 21.036 9.524 -17.841 1.00 95.94 102 SER A N 1
ATOM 861 C CA . SER A 1 102 ? 21.186 10.554 -18.880 1.00 95.94 102 SER A CA 1
ATOM 862 C C . SER A 1 102 ? 20.332 11.808 -18.668 1.00 95.94 102 SER A C 1
ATOM 864 O O . SER A 1 102 ? 20.456 12.751 -19.445 1.00 95.94 102 SER A O 1
ATOM 866 N N . LEU A 1 103 ? 19.440 11.811 -17.674 1.00 95.81 103 LEU A N 1
ATOM 867 C CA . LEU A 1 103 ? 18.513 12.913 -17.416 1.00 95.81 103 LEU A CA 1
ATOM 868 C C . LEU A 1 103 ? 19.071 13.870 -16.358 1.00 95.81 103 LEU A C 1
ATOM 870 O O . LEU A 1 103 ? 19.814 13.463 -15.460 1.00 95.81 103 LEU A O 1
ATOM 874 N N . ASP A 1 104 ? 18.666 15.134 -16.448 1.00 94.12 104 ASP A N 1
ATOM 875 C CA . ASP A 1 104 ? 18.850 16.135 -15.398 1.00 94.12 104 ASP A CA 1
ATOM 876 C C . ASP A 1 104 ? 18.007 15.789 -14.149 1.00 94.12 104 ASP A C 1
ATOM 878 O O . ASP A 1 104 ? 17.127 14.928 -14.225 1.00 94.12 104 ASP A O 1
ATOM 882 N N . PRO A 1 105 ? 18.240 16.428 -12.988 1.00 91.06 105 PRO A N 1
ATOM 883 C CA . PRO A 1 105 ? 17.531 16.093 -11.752 1.00 91.06 105 PRO A CA 1
ATOM 884 C C . PRO A 1 105 ? 15.997 16.142 -11.851 1.00 91.06 105 PRO A C 1
ATOM 886 O O . PRO A 1 105 ? 15.340 15.237 -11.340 1.00 91.06 105 PRO A O 1
ATOM 889 N N . GLY A 1 106 ? 15.424 17.129 -12.550 1.00 89.38 106 GLY A N 1
ATOM 890 C CA . GLY A 1 106 ? 13.970 17.212 -12.739 1.00 89.38 106 GLY A CA 1
ATOM 891 C C . GLY A 1 106 ? 13.456 16.124 -13.686 1.00 89.38 106 GLY A C 1
ATOM 892 O O . GLY A 1 106 ? 12.433 15.485 -13.435 1.00 89.38 106 GLY A O 1
ATOM 893 N N . GLY A 1 107 ? 14.213 15.837 -14.749 1.00 91.56 107 GLY A N 1
ATOM 894 C CA . GLY A 1 107 ? 13.933 14.719 -15.650 1.00 91.56 107 GLY A CA 1
ATOM 895 C C . GLY A 1 107 ? 14.014 13.348 -14.966 1.00 91.56 107 GLY A C 1
ATOM 896 O O . GLY A 1 107 ? 13.214 12.460 -15.267 1.00 91.56 107 GLY A O 1
ATOM 897 N N . GLN A 1 108 ? 14.952 13.166 -14.035 1.00 93.25 108 GLN A N 1
ATOM 898 C CA . GLN A 1 108 ? 15.125 11.940 -13.254 1.00 93.25 108 GLN A CA 1
ATOM 899 C C . GLN A 1 108 ? 13.893 11.627 -12.403 1.00 93.25 108 GLN A C 1
ATOM 901 O O . GLN A 1 108 ? 13.395 10.501 -12.448 1.00 93.25 108 GLN A O 1
ATOM 906 N N . GLU A 1 109 ? 13.383 12.617 -11.674 1.00 91.38 109 GLU A N 1
ATOM 907 C CA . GLU A 1 109 ? 12.185 12.491 -10.842 1.00 91.38 109 GLU A CA 1
ATOM 908 C C . GLU A 1 109 ? 10.949 12.164 -11.690 1.00 91.38 109 GLU A C 1
ATOM 910 O O . GLU A 1 109 ? 10.318 11.119 -11.503 1.00 91.38 109 GLU A O 1
ATOM 915 N N . ALA A 1 110 ? 10.682 12.964 -12.730 1.00 92.69 110 ALA A N 1
ATOM 916 C CA . ALA A 1 110 ? 9.562 12.732 -13.645 1.00 92.69 110 ALA A CA 1
ATOM 917 C C . ALA A 1 110 ? 9.618 11.339 -14.301 1.00 92.69 110 ALA A C 1
ATOM 919 O O . ALA A 1 110 ? 8.595 10.687 -14.537 1.00 92.69 110 ALA A O 1
ATOM 920 N N . TYR A 1 111 ? 10.825 10.845 -14.586 1.00 94.31 111 TYR A N 1
ATOM 921 C CA . TYR A 1 111 ? 11.018 9.519 -15.153 1.00 94.31 111 TYR A CA 1
ATOM 922 C C . TYR A 1 111 ? 10.705 8.391 -14.160 1.00 94.31 111 TYR A C 1
ATOM 924 O O . TYR A 1 111 ? 10.115 7.384 -14.564 1.00 94.31 111 TYR A O 1
ATOM 932 N N . LEU A 1 112 ? 11.045 8.547 -12.877 1.00 93.12 112 LEU A N 1
ATOM 933 C CA . LEU A 1 112 ? 10.680 7.581 -11.837 1.00 93.12 112 LEU A CA 1
ATOM 934 C C . LEU A 1 112 ? 9.160 7.539 -11.620 1.00 93.12 112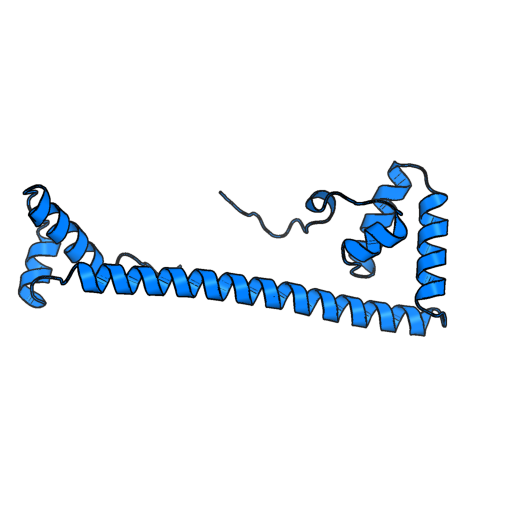 LEU A C 1
ATOM 936 O O . LEU A 1 112 ? 8.604 6.437 -11.589 1.00 93.12 112 LEU A O 1
ATOM 940 N N . HIS A 1 113 ? 8.478 8.690 -11.599 1.00 90.56 113 HIS A N 1
ATOM 941 C CA . HIS A 1 113 ? 7.008 8.745 -11.571 1.00 90.56 113 HIS A CA 1
ATOM 942 C C . HIS A 1 113 ? 6.390 8.057 -12.794 1.00 90.56 113 HIS A C 1
ATOM 944 O O . HIS A 1 113 ? 5.538 7.181 -12.661 1.00 90.56 113 HIS A O 1
ATOM 950 N N . MET A 1 114 ? 6.904 8.315 -14.000 1.00 93.25 114 MET A N 1
ATOM 951 C CA . MET A 1 114 ? 6.429 7.623 -15.204 1.00 93.25 114 MET A CA 1
ATOM 952 C C . MET A 1 114 ? 6.606 6.093 -15.110 1.00 93.25 114 MET A C 1
ATOM 954 O O . MET A 1 114 ? 5.740 5.339 -15.568 1.00 93.25 114 MET A O 1
ATOM 958 N N . LEU A 1 115 ? 7.715 5.600 -14.541 1.00 91.25 115 LEU A N 1
ATOM 959 C CA . LEU A 1 115 ? 7.926 4.160 -14.338 1.00 91.25 115 LEU A CA 1
ATOM 960 C C . LEU A 1 115 ? 6.945 3.574 -13.312 1.00 91.25 115 LEU A C 1
ATOM 962 O O . LEU A 1 115 ? 6.426 2.470 -13.521 1.00 91.25 115 LEU A O 1
ATOM 966 N N . ARG A 1 116 ? 6.669 4.320 -12.239 1.00 87.88 116 ARG A N 1
ATOM 967 C CA . ARG A 1 116 ? 5.675 3.986 -11.216 1.00 87.88 116 ARG A CA 1
ATOM 968 C C . ARG A 1 116 ? 4.276 3.879 -11.819 1.00 87.88 116 ARG A C 1
ATOM 970 O O . ARG A 1 116 ? 3.680 2.807 -11.745 1.00 87.88 116 ARG A O 1
ATOM 977 N N . ASP A 1 117 ? 3.805 4.912 -12.505 1.00 86.75 117 ASP A N 1
ATOM 978 C CA . ASP A 1 117 ? 2.420 5.002 -12.980 1.00 86.75 117 ASP A CA 1
ATOM 979 C C . ASP A 1 117 ? 2.142 4.039 -14.134 1.00 86.75 117 ASP A C 1
ATOM 981 O O . ASP A 1 117 ? 1.146 3.311 -14.169 1.00 86.75 117 ASP A O 1
ATOM 985 N N . LYS A 1 118 ? 3.058 3.984 -15.107 1.00 86.19 118 LYS A N 1
ATOM 986 C CA . LYS A 1 118 ? 2.830 3.223 -16.340 1.00 86.19 118 LYS A CA 1
ATOM 987 C C . LYS A 1 118 ? 3.031 1.723 -16.150 1.00 86.19 118 LYS A C 1
ATOM 989 O O . LYS A 1 118 ? 2.313 0.905 -16.752 1.00 86.19 118 LYS A O 1
ATOM 994 N N . TYR A 1 119 ? 4.028 1.359 -15.348 1.00 84.25 119 TYR A N 1
ATOM 995 C CA . TYR A 1 119 ? 4.496 -0.019 -15.214 1.00 84.25 119 TYR A CA 1
ATOM 996 C C . TYR A 1 119 ? 4.342 -0.586 -13.804 1.00 84.25 119 TYR A C 1
ATOM 998 O O . TYR A 1 119 ? 4.727 -1.734 -13.588 1.00 84.25 119 TYR A O 1
ATOM 1006 N N . SER A 1 120 ? 3.748 0.170 -12.877 1.00 86.06 120 SER A N 1
ATOM 1007 C CA . SER A 1 120 ? 3.495 -0.257 -11.498 1.00 86.06 120 SER A CA 1
ATOM 1008 C C . SER A 1 120 ? 4.777 -0.662 -10.769 1.00 86.06 120 SER A C 1
ATOM 1010 O O . SER A 1 120 ? 4.772 -1.611 -9.989 1.00 86.06 120 SER A O 1
ATOM 1012 N N . PHE A 1 121 ? 5.895 0.021 -11.049 1.00 87.25 121 PHE A N 1
ATOM 1013 C CA . PHE A 1 121 ? 7.171 -0.297 -10.409 1.00 87.25 121 PHE A CA 1
ATOM 1014 C C . PHE A 1 121 ? 7.048 -0.128 -8.887 1.00 87.25 121 PHE A C 1
ATOM 1016 O O . PHE A 1 121 ? 6.649 0.944 -8.425 1.00 87.25 121 PHE A O 1
ATOM 1023 N N . PRO A 1 122 ? 7.379 -1.150 -8.078 1.00 87.69 122 PRO A N 1
ATOM 1024 C CA . PRO A 1 122 ? 7.495 -0.977 -6.638 1.00 87.69 122 PRO A CA 1
ATOM 1025 C C . PRO A 1 122 ? 8.710 -0.101 -6.318 1.00 87.69 122 PRO A C 1
ATOM 1027 O O . PRO A 1 122 ? 9.660 -0.050 -7.102 1.00 87.69 122 PRO A O 1
ATOM 1030 N N . LEU A 1 123 ? 8.713 0.525 -5.136 1.00 88.12 123 LEU A N 1
ATOM 1031 C CA . LEU A 1 123 ? 9.790 1.415 -4.685 1.00 88.12 123 LEU A CA 1
ATOM 1032 C C . LEU A 1 123 ? 11.179 0.788 -4.879 1.00 88.12 123 LEU A C 1
ATOM 1034 O O . LEU A 1 123 ? 12.040 1.383 -5.511 1.00 88.12 123 LEU A O 1
ATOM 1038 N N . LYS A 1 124 ? 11.357 -0.480 -4.490 1.00 88.12 124 LYS A N 1
ATOM 1039 C CA . LYS A 1 124 ? 12.626 -1.212 -4.673 1.00 88.12 124 LYS A CA 1
ATOM 1040 C C . LYS A 1 124 ? 13.100 -1.294 -6.128 1.00 88.12 124 LYS A C 1
ATOM 1042 O O . LYS A 1 124 ? 14.300 -1.317 -6.397 1.00 88.12 124 LYS A O 1
ATOM 1047 N N . SER A 1 125 ? 12.178 -1.383 -7.085 1.00 89.31 125 SER A N 1
ATOM 1048 C CA . SER A 1 125 ? 12.531 -1.380 -8.507 1.00 89.31 125 SER A CA 1
ATOM 1049 C C . SER A 1 125 ? 12.929 0.016 -8.980 1.00 89.31 125 SER A C 1
ATOM 1051 O O . SER A 1 125 ? 13.855 0.120 -9.779 1.00 89.31 125 SER A O 1
ATOM 1053 N N . LEU A 1 126 ? 12.292 1.070 -8.462 1.00 91.75 126 LEU A N 1
ATOM 1054 C CA . LEU A 1 126 ? 12.689 2.459 -8.712 1.00 91.75 126 LEU A CA 1
ATOM 1055 C C . LEU A 1 126 ? 14.069 2.758 -8.116 1.00 91.75 126 LEU A C 1
ATOM 1057 O O . LEU A 1 126 ? 14.929 3.263 -8.827 1.00 91.75 126 LEU A O 1
ATOM 1061 N N . GLU A 1 127 ? 14.335 2.339 -6.877 1.00 92.38 127 GLU A N 1
ATOM 1062 C CA . GLU A 1 127 ? 15.656 2.438 -6.237 1.00 92.38 127 GLU A CA 1
ATOM 1063 C C . GLU A 1 127 ? 16.734 1.711 -7.052 1.00 92.38 127 GLU A C 1
ATOM 1065 O O . GLU A 1 127 ? 17.847 2.205 -7.225 1.00 92.38 127 GLU A O 1
ATOM 1070 N N . SER A 1 128 ? 16.402 0.548 -7.625 1.00 91.25 128 SER A N 1
ATOM 1071 C CA . SER A 1 128 ? 17.313 -0.188 -8.508 1.00 91.25 128 SER A CA 1
ATOM 1072 C C . SER A 1 128 ? 17.618 0.560 -9.814 1.00 91.25 128 SER A C 1
ATOM 1074 O O . SER A 1 128 ? 18.733 0.452 -10.339 1.00 91.25 128 SER A O 1
ATOM 1076 N N . VAL A 1 129 ? 16.651 1.314 -10.348 1.00 92.44 129 VAL A N 1
ATOM 1077 C CA . VAL A 1 129 ? 16.852 2.193 -11.512 1.00 92.44 129 VAL A CA 1
ATOM 1078 C C . VAL A 1 129 ? 17.677 3.420 -11.123 1.00 92.44 129 VAL A C 1
ATOM 1080 O O . VAL A 1 129 ? 18.638 3.726 -11.822 1.00 92.44 129 VAL A O 1
ATOM 1083 N N . ALA A 1 130 ? 17.350 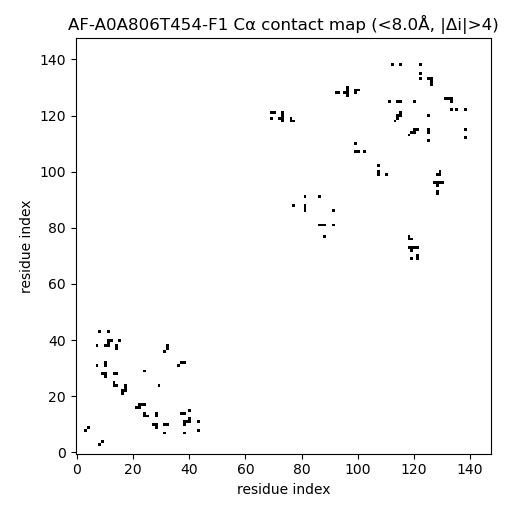4.068 -10.004 1.00 92.12 130 ALA A N 1
ATOM 1084 C CA . ALA A 1 130 ? 18.011 5.279 -9.527 1.00 92.12 130 ALA A CA 1
ATOM 1085 C C . ALA A 1 130 ? 19.424 5.029 -8.965 1.00 92.12 130 ALA A C 1
ATOM 1087 O O . ALA A 1 130 ? 20.239 5.945 -8.903 1.00 92.12 130 ALA A O 1
ATOM 1088 N N . GLY A 1 131 ? 19.722 3.797 -8.538 1.00 91.19 131 GLY A N 1
ATOM 1089 C CA . GLY A 1 131 ? 20.992 3.435 -7.901 1.00 91.19 131 GLY A CA 1
ATOM 1090 C C . GLY A 1 131 ? 21.157 3.982 -6.479 1.00 91.19 131 GLY A C 1
ATOM 1091 O O . GLY A 1 131 ? 22.256 3.926 -5.934 1.00 91.19 131 GLY A O 1
ATOM 1092 N N . LYS A 1 132 ? 20.084 4.503 -5.876 1.00 90.12 132 LYS A N 1
ATOM 1093 C CA . LYS A 1 132 ? 20.053 5.094 -4.533 1.00 90.12 132 LYS A CA 1
ATOM 1094 C C . LYS A 1 132 ? 18.732 4.768 -3.843 1.00 90.12 132 LYS A C 1
ATOM 1096 O O . LYS A 1 132 ? 17.748 4.454 -4.514 1.00 90.12 132 LYS A O 1
ATOM 1101 N N . LYS A 1 133 ? 18.717 4.861 -2.511 1.00 89.38 133 LYS A N 1
ATOM 1102 C CA . LYS A 1 133 ? 17.464 4.828 -1.751 1.00 89.38 133 LYS A CA 1
ATOM 1103 C C . LYS A 1 133 ? 16.637 6.067 -2.075 1.00 89.38 133 LYS A C 1
ATOM 1105 O O . LYS A 1 133 ? 17.196 7.153 -2.236 1.00 89.38 133 LYS A O 1
ATOM 1110 N N . LEU A 1 134 ? 15.332 5.874 -2.185 1.00 86.12 134 LEU A N 1
ATOM 1111 C CA . LEU A 1 134 ? 14.359 6.931 -2.440 1.00 86.12 134 LEU A CA 1
ATOM 1112 C C . LEU A 1 134 ? 13.482 7.087 -1.197 1.00 86.12 134 LEU A C 1
ATOM 1114 O O . LEU A 1 134 ? 13.232 6.103 -0.497 1.00 86.12 134 LEU A O 1
ATOM 1118 N N . ASN A 1 135 ? 13.024 8.306 -0.922 1.00 80.62 135 ASN A N 1
ATOM 1119 C CA . ASN A 1 135 ? 12.055 8.526 0.143 1.00 80.62 135 ASN A CA 1
ATOM 1120 C C . ASN A 1 135 ? 10.725 7.912 -0.288 1.00 80.62 135 ASN A C 1
ATOM 1122 O O . ASN A 1 135 ? 10.242 8.186 -1.381 1.00 80.62 135 ASN A O 1
ATOM 1126 N N . GLY A 1 136 ? 10.170 7.029 0.541 1.00 69.81 136 GLY A N 1
ATOM 1127 C CA . GLY A 1 136 ? 8.928 6.326 0.217 1.00 69.81 136 GLY A CA 1
ATOM 1128 C C . GLY A 1 136 ? 7.743 7.274 0.048 1.00 69.81 136 GLY A C 1
ATOM 1129 O O . GLY A 1 136 ? 6.919 7.026 -0.823 1.00 69.81 136 GLY A O 1
ATOM 1130 N N . GLU A 1 137 ? 7.724 8.368 0.814 1.00 68.06 137 GLU A N 1
ATOM 1131 C CA . GLU A 1 137 ? 6.662 9.382 0.840 1.00 68.06 137 GLU A CA 1
ATOM 1132 C C . GLU A 1 137 ? 6.431 10.029 -0.533 1.00 68.06 137 GLU A C 1
ATOM 1134 O O . GLU A 1 137 ? 5.289 10.182 -0.949 1.00 68.06 137 GLU A O 1
ATOM 1139 N N . ASP A 1 138 ? 7.494 10.268 -1.308 1.00 67.44 138 ASP A N 1
ATOM 1140 C CA . ASP A 1 138 ? 7.401 10.857 -2.654 1.00 67.44 138 ASP A CA 1
ATOM 1141 C C . ASP A 1 138 ? 6.742 9.907 -3.683 1.00 67.44 138 ASP A C 1
ATOM 1143 O O . ASP A 1 138 ? 6.398 10.303 -4.797 1.00 67.44 138 ASP A O 1
ATOM 1147 N N . TYR A 1 139 ? 6.591 8.621 -3.341 1.00 64.38 139 TYR A N 1
ATOM 1148 C CA . TYR A 1 139 ? 6.078 7.565 -4.227 1.00 64.38 139 TYR A CA 1
ATOM 1149 C C . TYR A 1 139 ? 4.954 6.728 -3.586 1.00 64.38 139 TYR A C 1
ATOM 1151 O O . TYR A 1 139 ? 4.526 5.702 -4.154 1.00 64.38 139 TYR A O 1
ATOM 1159 N N . GLU A 1 140 ? 4.485 7.138 -2.406 1.00 57.78 140 GLU A N 1
ATOM 1160 C CA . GLU A 1 140 ? 3.247 6.667 -1.806 1.00 57.78 140 GLU A CA 1
ATOM 1161 C C . GLU A 1 140 ? 2.082 7.327 -2.543 1.00 57.78 140 GLU A C 1
ATOM 1163 O O . GLU A 1 140 ? 2.095 8.511 -2.859 1.00 57.78 140 GLU A O 1
ATOM 1168 N N . ASN A 1 141 ? 1.103 6.515 -2.938 1.00 47.59 141 ASN A N 1
ATOM 1169 C CA . ASN A 1 141 ? -0.051 7.031 -3.654 1.00 47.59 141 ASN A CA 1
ATOM 1170 C C . ASN A 1 141 ? -0.809 8.002 -2.750 1.00 47.59 141 ASN A C 1
ATOM 1172 O O . ASN A 1 141 ? -1.241 7.624 -1.662 1.00 47.59 141 ASN A O 1
ATOM 1176 N N . ASP A 1 142 ? -1.092 9.163 -3.320 1.00 39.84 142 ASP A N 1
ATOM 1177 C CA . ASP A 1 142 ? -2.082 10.166 -2.937 1.00 39.84 142 ASP A CA 1
ATOM 1178 C C . ASP A 1 142 ? -3.532 9.604 -3.003 1.00 39.84 142 ASP A C 1
ATOM 1180 O O . ASP A 1 142 ? -4.430 10.141 -3.647 1.00 39.84 142 ASP A O 1
ATOM 1184 N N . GLN A 1 143 ? -3.765 8.427 -2.407 1.00 40.62 143 GLN A N 1
ATOM 1185 C CA . GLN A 1 143 ? -5.082 7.792 -2.243 1.00 40.62 143 GLN A CA 1
ATOM 1186 C C . GLN A 1 143 ? -5.289 7.181 -0.854 1.00 40.62 143 GLN A C 1
ATOM 1188 O O . GLN A 1 143 ? -6.070 6.246 -0.675 1.00 40.62 143 GLN A O 1
ATOM 1193 N N . THR A 1 144 ? -4.643 7.753 0.148 1.00 37.78 144 THR A N 1
ATOM 1194 C CA . THR A 1 144 ? -5.154 7.706 1.513 1.00 37.78 144 THR A CA 1
ATOM 1195 C C . THR A 1 144 ? -4.868 9.059 2.127 1.00 37.78 144 THR A C 1
ATOM 1197 O O . THR A 1 144 ? -3.780 9.285 2.643 1.00 37.78 144 THR A O 1
ATOM 1200 N N . GLU A 1 145 ? -5.866 9.945 2.084 1.00 33.75 145 GLU A N 1
ATOM 1201 C CA . GLU A 1 145 ? -6.134 10.797 3.239 1.00 33.75 145 GLU A CA 1
ATOM 1202 C C . GLU A 1 145 ? -6.153 9.869 4.460 1.00 33.75 145 GLU A C 1
ATOM 1204 O O . GLU A 1 145 ? -7.150 9.214 4.764 1.00 33.75 145 GLU A O 1
ATOM 1209 N N . VAL A 1 146 ? -5.007 9.738 5.119 1.00 36.94 146 VAL A N 1
ATOM 1210 C CA . VAL A 1 146 ? -4.986 9.383 6.527 1.00 36.94 146 VAL A CA 1
ATOM 1211 C C . VAL A 1 146 ? -5.308 10.697 7.218 1.00 36.94 146 VAL A C 1
ATOM 1213 O O . VAL A 1 146 ? -4.427 11.514 7.480 1.00 36.94 146 VAL A O 1
ATOM 1216 N N . LEU A 1 147 ? -6.607 10.953 7.384 1.00 31.16 147 LEU A N 1
ATOM 1217 C CA . LEU A 1 147 ? -7.061 11.966 8.326 1.00 31.16 147 LEU A CA 1
ATOM 1218 C C . LEU A 1 147 ? -6.491 11.606 9.712 1.00 31.16 147 LEU A C 1
ATOM 1220 O O . LEU A 1 147 ? -6.487 10.416 10.050 1.00 31.16 147 LEU A O 1
ATOM 1224 N N . PRO A 1 148 ? -5.992 12.590 10.482 1.00 42.19 148 PRO A N 1
ATOM 1225 C CA . PRO A 1 148 ? -5.661 12.385 11.889 1.00 42.19 148 PRO A CA 1
ATOM 1226 C C . PRO A 1 148 ? -6.884 11.968 12.716 1.00 42.19 148 PRO A C 1
ATOM 1228 O O . PRO A 1 148 ? -8.024 12.333 12.338 1.00 42.19 148 PRO A O 1
#